Protein AF-A0A3A8WBU6-F1 (afdb_monomer)

pLDDT: mean 70.48, std 17.09, range [30.19, 92.75]

Solvent-accessible surface area (backbone atoms only — not comparable to full-atom values): 7352 Å² total; per-residue (Å²): 138,83,82,82,77,88,72,81,70,75,74,79,81,52,74,61,51,74,46,69,46,98,87,67,51,42,30,35,33,59,53,77,92,71,85,74,96,80,74,76,75,89,42,81,45,76,63,65,55,72,66,57,45,51,51,52,49,51,51,49,52,56,64,45,57,83,66,61,71,50,72,62,56,50,49,55,73,72,43,64,90,86,53,91,54,75,44,66,57,91,97,52,89,64,76,26,49,56,72,56,41,48,55,52,49,55,54,51,58,65,74,77,110

Sequence (113 aa):
MNVNGIGAGYPAAGKAKVRQAQDGTQSFDREFMGMASQTPPSFVGKVWTKEELMQSVDKQVQSNQSKKMSVSDMIKATCIEGTRARFRFAGEDKIYTFDEYIKELDKRSKNNA

Mean predicted aligned error: 17.27 Å

Nearest PDB structures (foldseek):
  6nr8-assembly1_6  TM=4.055E-01  e=5.783E+00  Homo sapiens
  1ap0-assembly1_A  TM=2.721E-01  e=9.564E+00  Mus musculus

Structure (mmCIF, N/CA/C/O backbone):
data_AF-A0A3A8WBU6-F1
#
_entry.id   AF-A0A3A8WBU6-F1
#
loop_
_atom_site.group_PDB
_atom_site.id
_atom_site.type_symbol
_atom_site.label_atom_id
_atom_site.label_alt_id
_atom_site.label_comp_id
_atom_site.label_asym_id
_atom_site.label_entity_id
_atom_site.label_seq_id
_atom_site.pdbx_PDB_ins_code
_atom_site.Cartn_x
_atom_site.Cartn_y
_atom_site.Cartn_z
_atom_site.occupancy
_atom_site.B_iso_or_equiv
_atom_site.auth_seq_id
_atom_site.auth_comp_id
_atom_site.auth_asym_id
_atom_site.auth_atom_id
_atom_site.pdbx_PDB_model_num
ATOM 1 N N . MET A 1 1 ? -2.513 -51.001 1.648 1.00 31.67 1 MET A N 1
ATOM 2 C CA . MET A 1 1 ? -1.979 -49.797 2.321 1.00 31.67 1 MET A CA 1
ATOM 3 C C . MET A 1 1 ? -2.994 -48.686 2.138 1.00 31.67 1 MET A C 1
ATOM 5 O O . MET A 1 1 ? -3.247 -48.314 1.003 1.00 31.67 1 MET A O 1
ATOM 9 N N . ASN A 1 2 ? -3.650 -48.264 3.220 1.00 30.19 2 ASN A N 1
ATOM 10 C CA . ASN A 1 2 ? -4.699 -47.245 3.204 1.00 30.19 2 ASN A CA 1
ATOM 11 C C . ASN A 1 2 ? -4.085 -45.924 3.688 1.00 30.19 2 ASN A C 1
ATOM 13 O O . ASN A 1 2 ? -3.517 -45.878 4.778 1.00 30.19 2 ASN A O 1
ATOM 17 N N . VAL A 1 3 ? -4.113 -44.896 2.843 1.00 33.72 3 VAL A N 1
ATOM 18 C CA . VAL A 1 3 ? -3.509 -43.585 3.110 1.00 33.72 3 VAL A CA 1
ATOM 19 C C . VAL A 1 3 ? -4.542 -42.759 3.870 1.00 33.72 3 VAL A C 1
ATOM 21 O O . VAL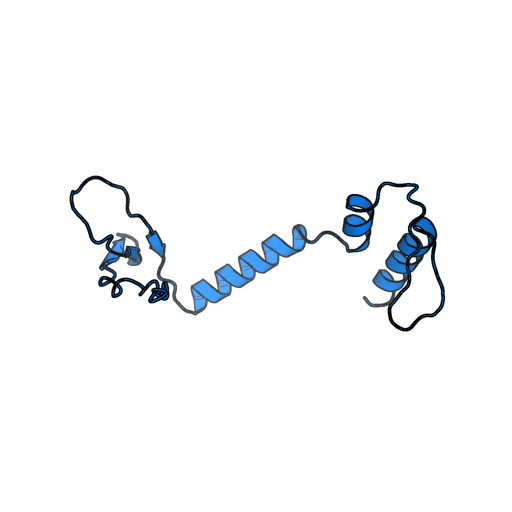 A 1 3 ? -5.531 -42.309 3.297 1.00 33.72 3 VAL A O 1
ATOM 24 N N . ASN A 1 4 ? -4.346 -42.611 5.181 1.00 39.09 4 ASN A N 1
ATOM 25 C CA . ASN A 1 4 ? -5.201 -41.785 6.028 1.00 39.09 4 ASN A CA 1
ATOM 26 C C . ASN A 1 4 ? -5.101 -40.316 5.592 1.00 39.09 4 ASN A C 1
ATOM 28 O O . ASN A 1 4 ? -4.060 -39.679 5.750 1.00 39.09 4 ASN A O 1
ATOM 32 N N . GLY A 1 5 ? -6.202 -39.785 5.057 1.00 32.97 5 GLY A N 1
ATOM 33 C CA . GLY A 1 5 ? -6.379 -38.361 4.813 1.00 32.97 5 GLY A CA 1
ATOM 34 C C . GLY A 1 5 ? -6.345 -37.590 6.129 1.00 32.97 5 GLY A C 1
ATOM 35 O O . GLY A 1 5 ? -7.152 -37.829 7.027 1.00 32.97 5 GLY A O 1
ATOM 36 N N . ILE A 1 6 ? -5.408 -36.651 6.237 1.00 39.31 6 ILE A N 1
ATOM 37 C CA . ILE A 1 6 ? -5.312 -35.693 7.339 1.00 39.31 6 ILE A CA 1
ATOM 38 C C . ILE A 1 6 ? -6.401 -34.636 7.120 1.00 39.31 6 ILE A C 1
ATOM 40 O O . ILE A 1 6 ? -6.152 -33.529 6.654 1.00 39.31 6 ILE A O 1
ATOM 44 N N . GLY A 1 7 ? -7.646 -35.002 7.413 1.00 34.16 7 GLY A N 1
ATOM 45 C CA . GLY A 1 7 ? -8.702 -34.039 7.682 1.00 34.16 7 GLY A CA 1
ATOM 46 C C . GLY A 1 7 ? -8.542 -33.573 9.121 1.00 34.16 7 GLY A C 1
ATOM 47 O O . GLY A 1 7 ? -9.094 -34.192 10.026 1.00 34.16 7 GLY A O 1
ATOM 48 N N . ALA A 1 8 ? -7.753 -32.521 9.352 1.00 37.69 8 ALA A N 1
ATOM 49 C CA . ALA A 1 8 ? -7.694 -31.860 10.651 1.00 37.69 8 ALA A CA 1
ATOM 50 C C . ALA A 1 8 ? -9.051 -31.188 10.911 1.00 37.69 8 ALA A C 1
ATOM 52 O O . ALA A 1 8 ? -9.272 -30.030 10.562 1.00 37.69 8 ALA A O 1
ATOM 53 N N . GLY A 1 9 ? -9.995 -31.957 11.458 1.00 33.50 9 GLY A N 1
ATOM 54 C CA . GLY A 1 9 ? -11.268 -31.447 11.936 1.00 33.50 9 GLY A CA 1
ATOM 55 C C . GLY A 1 9 ? -10.999 -30.366 12.972 1.00 33.50 9 GLY A C 1
ATOM 56 O O . GLY A 1 9 ? -10.367 -30.625 13.996 1.00 33.50 9 GLY A O 1
ATOM 57 N N . TYR A 1 10 ? -11.446 -29.142 12.695 1.00 41.28 10 TYR A N 1
ATOM 58 C CA . TYR A 1 10 ? -11.461 -28.089 13.699 1.00 41.28 10 TYR A CA 1
ATOM 59 C C . TYR A 1 10 ? -12.222 -28.620 14.925 1.00 41.28 10 TYR A C 1
ATOM 61 O O . TYR A 1 10 ? -13.351 -29.093 14.758 1.00 41.28 10 TYR A O 1
ATOM 69 N N . PRO A 1 11 ? -11.648 -28.577 16.143 1.00 44.81 11 PRO A N 1
ATOM 70 C CA . PRO A 1 11 ? -12.400 -28.941 17.333 1.00 44.81 11 PRO A CA 1
ATOM 71 C C . PRO A 1 11 ? -13.634 -28.041 17.400 1.00 44.81 11 PRO A C 1
ATOM 73 O O . PRO A 1 11 ? -13.538 -26.837 17.130 1.00 44.81 11 PRO A O 1
ATOM 76 N N . ALA A 1 12 ? -14.791 -28.639 17.702 1.00 48.62 12 ALA A N 1
ATOM 77 C CA . ALA A 1 12 ? -16.056 -27.930 17.847 1.00 48.62 12 ALA A CA 1
ATOM 78 C C . ALA A 1 12 ? -15.821 -26.650 18.658 1.00 48.62 12 ALA A C 1
ATOM 80 O O . ALA A 1 12 ? -15.241 -26.702 19.742 1.00 48.62 12 ALA A O 1
ATOM 81 N N . ALA A 1 13 ? -16.188 -25.498 18.089 1.00 52.91 13 ALA A N 1
ATOM 82 C CA . ALA A 1 13 ? -15.923 -24.205 18.701 1.00 52.91 13 ALA A CA 1
ATOM 83 C C . ALA A 1 13 ? -16.522 -24.179 20.116 1.00 52.91 13 ALA A C 1
ATOM 85 O O . ALA A 1 13 ? -17.743 -24.140 20.277 1.00 52.91 13 ALA A O 1
ATOM 86 N N . GLY A 1 14 ? -15.655 -24.229 21.135 1.00 53.44 14 GLY A N 1
ATOM 87 C CA . GLY A 1 14 ? -16.039 -23.989 22.521 1.00 53.44 14 GLY A CA 1
ATOM 88 C C . GLY A 1 14 ? -16.827 -22.683 22.610 1.00 53.44 14 GLY A C 1
ATOM 89 O O . GLY A 1 14 ? -16.559 -21.735 21.865 1.00 53.44 14 GLY A O 1
ATOM 90 N N . LYS A 1 15 ? -17.850 -22.644 23.467 1.00 57.06 15 LYS A N 1
ATOM 91 C CA . LYS A 1 15 ? -18.680 -21.449 23.643 1.00 57.06 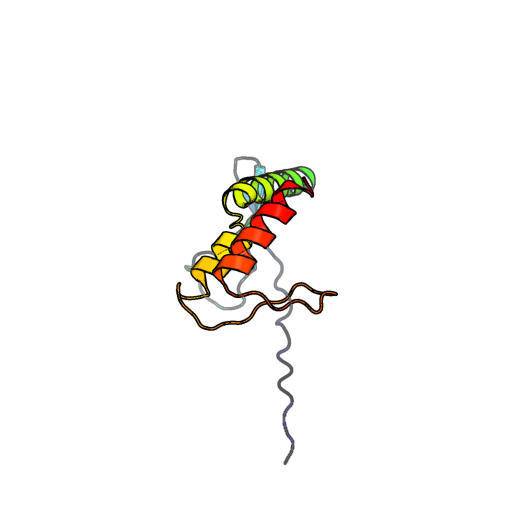15 LYS A CA 1
ATOM 92 C C . LYS A 1 15 ? -17.771 -20.306 24.107 1.00 57.06 15 LYS A C 1
ATOM 94 O O . LYS A 1 15 ? -17.125 -20.414 25.143 1.00 57.06 15 LYS A O 1
ATOM 99 N N . ALA A 1 16 ? -17.699 -19.223 23.336 1.00 58.91 16 ALA A N 1
ATOM 100 C CA . ALA A 1 16 ? -16.959 -18.040 23.755 1.00 58.91 16 ALA A CA 1
ATOM 101 C C . ALA A 1 16 ? -17.645 -17.434 24.988 1.00 58.91 16 ALA A C 1
ATOM 103 O O . ALA A 1 16 ? -18.853 -17.184 24.963 1.00 58.91 16 ALA A O 1
ATOM 104 N N . LYS A 1 17 ? -16.890 -17.200 26.066 1.00 61.19 17 LYS A N 1
ATOM 105 C CA . LYS A 1 17 ? -17.412 -16.485 27.237 1.00 61.19 17 LYS A CA 1
ATOM 106 C C . LYS A 1 17 ? -17.247 -14.991 27.015 1.00 61.19 17 LYS A C 1
ATOM 108 O O . LYS A 1 17 ? -16.122 -14.504 26.928 1.00 61.19 17 LYS A O 1
ATOM 113 N N . VAL A 1 18 ? -18.368 -14.277 26.950 1.00 66.06 18 VAL A N 1
ATOM 114 C CA . VAL A 1 18 ? -18.389 -12.812 26.900 1.00 66.06 18 VAL A CA 1
ATOM 115 C C . VAL A 1 18 ? -18.219 -12.268 28.319 1.00 66.06 18 VAL A C 1
ATOM 117 O O . VAL A 1 18 ? -18.915 -12.691 29.240 1.00 66.06 18 VAL A O 1
ATOM 120 N N . ARG A 1 19 ? -17.283 -11.340 28.502 1.00 72.06 19 ARG A N 1
ATOM 121 C CA . ARG A 1 19 ? -17.046 -10.593 29.739 1.00 72.06 19 ARG A CA 1
ATOM 122 C C . ARG A 1 19 ? -17.307 -9.120 29.478 1.00 72.06 19 ARG A C 1
ATOM 124 O O . ARG A 1 19 ? -16.865 -8.590 28.461 1.00 72.06 19 ARG A O 1
ATOM 131 N N . GLN A 1 20 ? -17.977 -8.461 30.411 1.00 72.88 20 GLN A N 1
ATOM 132 C CA . GLN A 1 20 ? -18.160 -7.016 30.390 1.00 72.88 20 GLN A CA 1
ATOM 133 C C . GLN A 1 20 ? -17.209 -6.386 31.408 1.00 72.88 20 GLN A C 1
ATOM 135 O O . GLN A 1 20 ? -17.175 -6.799 32.567 1.00 72.88 20 GLN A O 1
ATOM 140 N N . ALA A 1 21 ? -16.395 -5.435 30.964 1.00 68.81 21 ALA A N 1
ATOM 141 C CA . ALA A 1 21 ? -15.552 -4.630 31.834 1.00 68.81 21 ALA A CA 1
ATOM 142 C C . ALA A 1 21 ? -16.386 -3.543 32.541 1.00 68.81 21 ALA A C 1
ATOM 144 O O . ALA A 1 21 ? -17.524 -3.266 32.163 1.00 68.81 21 ALA A O 1
ATOM 145 N N . GLN A 1 22 ? -15.827 -2.936 33.594 1.00 66.75 22 GLN A N 1
ATOM 146 C CA . GLN A 1 22 ? -16.509 -1.910 34.402 1.00 66.75 22 GLN A CA 1
ATOM 147 C C . GLN A 1 22 ? -16.893 -0.656 33.598 1.00 66.75 22 GLN A C 1
ATOM 149 O O . GLN A 1 22 ? -17.815 0.057 33.979 1.00 66.75 22 GLN A O 1
ATOM 154 N N . ASP A 1 23 ? -16.213 -0.410 32.479 1.00 73.56 23 ASP A N 1
ATOM 155 C CA . ASP A 1 23 ? -16.482 0.667 31.522 1.00 73.56 23 ASP A CA 1
ATOM 156 C C . ASP A 1 23 ? -17.581 0.311 30.496 1.00 73.56 23 ASP A C 1
ATOM 158 O O . ASP A 1 23 ? -17.852 1.085 29.582 1.00 73.56 23 ASP A O 1
ATOM 162 N N . GLY A 1 24 ? -18.207 -0.864 30.623 1.00 69.12 24 GLY A N 1
ATOM 163 C CA . GLY A 1 24 ? -19.225 -1.368 29.704 1.00 69.12 24 GLY A CA 1
ATOM 164 C C . GLY A 1 24 ? -18.668 -2.098 28.479 1.00 69.12 24 GLY A C 1
ATOM 165 O O . GLY A 1 24 ? -19.456 -2.706 27.751 1.00 69.12 24 GLY A O 1
ATOM 166 N N . THR A 1 25 ? -17.344 -2.114 28.274 1.00 71.19 25 THR A N 1
ATOM 167 C CA . THR A 1 25 ? -16.705 -2.772 27.129 1.00 71.19 25 THR A CA 1
ATOM 168 C C . THR A 1 25 ? -16.907 -4.282 27.194 1.00 71.19 25 THR A C 1
ATOM 170 O O . THR A 1 25 ? -16.544 -4.936 28.174 1.00 71.19 25 THR A O 1
ATOM 173 N N . GLN A 1 26 ? -17.437 -4.863 26.119 1.00 74.06 26 GLN A N 1
ATOM 174 C CA . GLN A 1 26 ? -17.549 -6.310 25.985 1.00 74.06 26 GLN A CA 1
ATOM 175 C C . GLN A 1 26 ? -16.282 -6.899 25.353 1.00 74.06 26 GLN A C 1
ATOM 177 O O . GLN A 1 26 ? -15.731 -6.398 24.373 1.00 74.06 26 GLN A O 1
ATOM 182 N N . SER A 1 27 ? 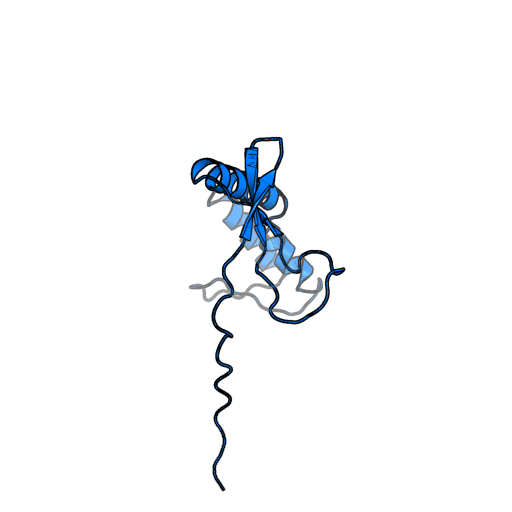-15.813 -7.996 25.924 1.00 72.00 27 SER A N 1
ATOM 183 C CA . SER A 1 27 ? -14.700 -8.800 25.426 1.00 72.00 27 SER A CA 1
ATOM 184 C C . SER A 1 27 ? -15.116 -10.261 25.420 1.00 72.00 27 SER A C 1
ATOM 186 O O . SER A 1 27 ? -16.033 -10.644 26.144 1.00 72.00 27 SER A O 1
ATOM 188 N N . PHE A 1 28 ? -14.478 -11.088 24.606 1.00 68.31 28 PHE A N 1
ATOM 189 C CA . PHE A 1 28 ? -14.713 -12.523 24.641 1.00 68.31 28 PHE A CA 1
ATOM 190 C C . PHE A 1 28 ? -13.400 -13.281 24.610 1.00 68.31 28 PHE A C 1
ATOM 192 O O . PHE A 1 28 ? -12.439 -12.881 23.953 1.00 68.31 28 PHE A O 1
ATOM 199 N N . ASP A 1 29 ? -13.396 -14.388 25.336 1.00 66.06 29 ASP A N 1
ATOM 200 C CA . ASP A 1 29 ? -12.300 -15.340 25.345 1.00 66.06 29 ASP A CA 1
ATOM 201 C C . ASP A 1 29 ? -12.772 -16.633 24.685 1.00 66.06 29 ASP A C 1
ATOM 203 O O . ASP A 1 29 ? -13.894 -17.106 24.923 1.00 66.06 29 ASP A O 1
ATOM 207 N N . ARG A 1 30 ? -11.924 -17.193 23.824 1.00 60.47 30 ARG A N 1
ATOM 208 C CA . ARG A 1 30 ? -12.170 -18.514 23.256 1.00 60.47 30 ARG A CA 1
ATOM 209 C C . ARG A 1 30 ? -11.746 -19.519 24.317 1.00 60.47 30 ARG A C 1
ATOM 211 O O . ARG A 1 30 ? -10.554 -19.6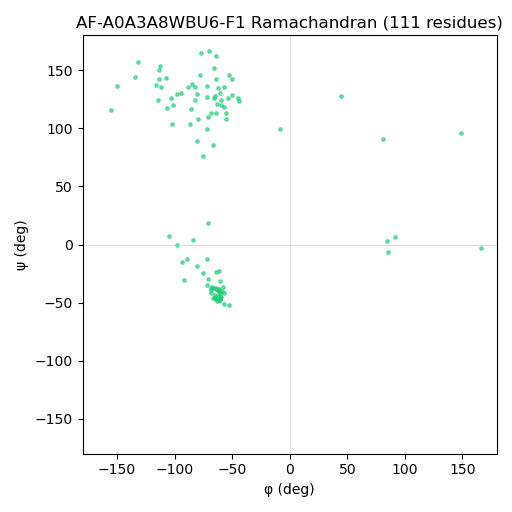72 24.557 1.00 60.47 30 ARG A O 1
ATOM 218 N N . GLU A 1 31 ? -12.710 -20.195 24.947 1.00 59.16 31 GLU A N 1
ATOM 219 C CA . GLU A 1 31 ? -12.393 -21.213 25.952 1.00 59.16 31 GLU A CA 1
ATOM 220 C C . GLU A 1 31 ? -11.460 -22.271 25.349 1.00 59.16 31 GLU A C 1
ATOM 222 O O . GLU A 1 31 ? -11.827 -23.017 24.437 1.00 59.16 31 GLU A O 1
ATOM 227 N N . PHE A 1 32 ? -10.229 -22.311 25.855 1.00 51.03 32 PHE A N 1
ATOM 228 C CA . PHE A 1 32 ? -9.284 -23.382 25.597 1.00 51.03 32 PHE A CA 1
ATOM 229 C C . PHE A 1 32 ? -9.812 -24.649 26.283 1.00 51.03 32 PHE A C 1
ATOM 231 O O . PHE A 1 32 ? -9.912 -24.716 27.510 1.00 51.03 32 PHE A O 1
ATOM 238 N N . MET A 1 33 ? -10.201 -25.650 25.490 1.00 49.62 33 MET A N 1
ATOM 239 C CA . MET A 1 33 ? -10.594 -26.961 26.002 1.00 49.62 33 MET A CA 1
ATOM 240 C C . MET A 1 33 ? -9.357 -27.713 26.497 1.00 49.62 33 MET A C 1
ATOM 242 O O . MET A 1 33 ? -8.650 -28.324 25.702 1.00 49.62 33 MET A O 1
ATOM 246 N N . GLY A 1 34 ? -9.121 -27.712 27.808 1.00 41.88 34 GLY A N 1
ATOM 247 C CA . GLY A 1 34 ? -8.181 -28.647 28.424 1.00 41.88 34 GLY A CA 1
ATOM 248 C C . GLY A 1 34 ? -7.471 -28.101 29.653 1.00 41.88 34 GLY A C 1
ATOM 249 O O . GLY A 1 34 ? -6.452 -27.446 29.518 1.00 41.88 34 GLY A O 1
ATOM 250 N N . MET A 1 35 ? -8.034 -28.439 30.817 1.00 45.62 35 MET A N 1
ATOM 251 C CA . MET A 1 35 ? -7.448 -28.539 32.163 1.00 45.62 35 MET A CA 1
ATOM 252 C C . MET A 1 35 ? -6.504 -27.432 32.683 1.00 45.62 35 MET A C 1
ATOM 254 O O . MET A 1 35 ? -5.435 -27.167 32.152 1.00 45.62 35 MET A O 1
ATOM 258 N N . ALA A 1 36 ? -6.871 -26.963 33.881 1.00 44.38 36 ALA A N 1
ATOM 259 C CA . ALA A 1 36 ? -6.086 -26.201 34.857 1.00 44.38 36 ALA A CA 1
ATOM 260 C C . ALA A 1 36 ? -5.936 -24.683 34.622 1.00 44.38 36 ALA A C 1
ATOM 262 O O . ALA A 1 36 ? -4.994 -24.177 34.025 1.00 44.38 36 ALA A O 1
ATOM 263 N N . SER A 1 37 ? -6.893 -23.964 35.220 1.00 56.47 37 SER A N 1
ATOM 264 C CA . SER A 1 37 ? -6.723 -22.710 35.968 1.00 56.47 37 SER A CA 1
ATOM 265 C C . SER A 1 37 ? -5.260 -22.304 36.221 1.00 56.47 37 SER A C 1
ATOM 267 O O . SER A 1 37 ? -4.669 -22.818 37.167 1.00 56.47 37 SER A O 1
ATOM 269 N N . GLN A 1 38 ? -4.724 -21.376 35.412 1.00 52.91 38 GLN A N 1
ATOM 270 C CA . GLN A 1 38 ? -3.707 -20.347 35.747 1.00 52.91 38 GLN A CA 1
ATOM 271 C C . GLN A 1 38 ? -3.071 -19.683 34.508 1.00 52.91 38 GLN A C 1
ATOM 273 O O . GLN A 1 38 ? -2.286 -18.747 34.650 1.00 52.91 38 GLN A O 1
ATOM 278 N N . THR A 1 39 ? -3.409 -20.102 33.288 1.00 55.56 39 THR A N 1
ATOM 279 C CA . THR A 1 39 ? -2.912 -19.458 32.066 1.00 55.56 39 THR A CA 1
ATOM 280 C C . THR A 1 39 ? -3.720 -18.205 31.703 1.00 55.56 39 THR A C 1
ATOM 282 O O . THR A 1 39 ? -4.955 -18.233 31.754 1.00 55.56 39 THR A O 1
ATOM 285 N N . PRO A 1 40 ? -3.053 -17.093 31.323 1.00 55.72 40 PRO A N 1
ATOM 286 C CA . PRO A 1 40 ? -3.720 -15.958 30.703 1.00 55.72 40 PRO A CA 1
ATOM 287 C C . PRO A 1 40 ? -4.546 -16.428 29.497 1.00 55.72 40 PRO A C 1
ATOM 289 O O . PRO A 1 40 ? -4.134 -17.373 28.816 1.00 55.72 40 PRO A O 1
ATOM 292 N N . PRO A 1 41 ? -5.696 -15.792 29.227 1.00 56.56 41 PRO A N 1
ATOM 293 C CA . PRO A 1 41 ? -6.555 -16.149 28.103 1.00 56.56 41 PRO A CA 1
ATOM 294 C C . PRO A 1 41 ? -5.749 -16.232 26.801 1.00 56.56 41 PRO A C 1
ATOM 296 O O . PRO A 1 41 ? -5.007 -15.310 26.463 1.00 56.56 41 PRO A O 1
ATOM 299 N N . SER A 1 42 ? -5.894 -17.346 26.075 1.00 57.41 42 SER A N 1
ATOM 300 C CA . SER A 1 42 ? -5.154 -17.601 24.827 1.00 57.41 42 SER A CA 1
ATOM 301 C C . SER A 1 42 ? -5.500 -16.602 23.717 1.00 57.41 42 SER A C 1
ATOM 303 O O . SER A 1 42 ? -4.701 -16.374 22.809 1.00 57.41 42 SER A O 1
ATOM 305 N N . PHE A 1 43 ? -6.682 -15.986 23.798 1.00 56.69 43 PHE A N 1
ATOM 306 C CA . PHE A 1 43 ? -7.143 -14.981 22.858 1.00 56.69 43 PHE A CA 1
ATOM 307 C C . PHE A 1 43 ? -8.172 -14.069 23.527 1.00 56.69 43 PHE A C 1
ATOM 309 O O . PHE A 1 43 ? -9.264 -14.511 23.869 1.00 56.69 43 PHE A O 1
ATOM 316 N N . VAL A 1 44 ? -7.852 -12.782 23.667 1.00 62.00 44 VAL A N 1
ATOM 317 C CA . VAL A 1 44 ? -8.816 -11.768 24.116 1.00 62.00 44 VAL A CA 1
ATOM 318 C C . VAL A 1 44 ? -9.295 -10.986 22.901 1.00 62.00 44 VAL A C 1
ATOM 320 O O . VAL A 1 44 ? -8.578 -10.137 22.374 1.00 62.00 44 VAL A O 1
ATOM 323 N N . GLY A 1 45 ? -10.511 -11.281 22.447 1.00 68.12 45 GLY A N 1
ATOM 324 C CA . GLY A 1 45 ? -11.203 -10.486 21.437 1.00 68.12 45 GLY A CA 1
ATOM 325 C C . GLY A 1 45 ? -11.938 -9.315 22.087 1.00 68.12 45 GLY A C 1
ATOM 326 O O . GLY A 1 45 ? -12.571 -9.480 23.131 1.00 68.12 45 GLY A O 1
ATOM 327 N N . LYS A 1 46 ? -11.887 -8.130 21.472 1.00 77.19 46 LYS A N 1
ATOM 328 C CA . LYS A 1 46 ? -12.731 -6.987 21.855 1.00 77.19 46 LYS A CA 1
ATOM 329 C C . LYS A 1 46 ? -13.981 -6.981 20.971 1.00 77.19 46 LYS A C 1
ATOM 331 O O . LYS A 1 46 ? -13.868 -7.110 19.755 1.00 77.19 46 LYS A O 1
ATOM 336 N N . VAL A 1 47 ? -15.161 -6.864 21.578 1.00 76.69 47 VAL A N 1
ATOM 337 C CA . VAL A 1 47 ? -16.430 -6.727 20.850 1.00 76.69 47 VAL A CA 1
ATOM 338 C C . VAL A 1 47 ? -16.587 -5.269 20.470 1.00 76.69 47 VAL A C 1
ATOM 340 O O . VAL A 1 47 ? -16.530 -4.405 21.343 1.00 76.69 47 VAL A O 1
ATOM 343 N N . TRP A 1 48 ? -16.762 -5.004 19.181 1.00 77.00 48 TRP A N 1
ATOM 344 C CA . TRP A 1 48 ? -16.991 -3.663 18.656 1.00 77.00 48 TRP A CA 1
ATOM 345 C C . TRP A 1 48 ? -18.390 -3.568 18.073 1.00 77.00 48 TRP A C 1
ATOM 347 O O . TRP A 1 48 ? -18.874 -4.500 17.426 1.00 77.00 48 TRP A O 1
ATOM 357 N N . THR A 1 49 ? -19.019 -2.417 18.273 1.00 84.38 49 THR A N 1
ATOM 358 C CA . THR A 1 49 ? -20.144 -1.985 17.447 1.00 84.38 49 THR A CA 1
ATOM 359 C C . THR A 1 49 ? -19.677 -1.775 16.005 1.00 84.38 49 THR A C 1
ATOM 361 O O . THR A 1 49 ? -18.479 -1.657 15.719 1.00 84.38 49 THR A O 1
ATOM 364 N N . LYS A 1 50 ? -20.622 -1.736 15.062 1.00 82.12 50 LYS A N 1
ATOM 365 C CA . LYS A 1 50 ? -20.305 -1.514 13.647 1.00 82.12 50 LYS A CA 1
ATOM 366 C C . LYS A 1 50 ? -19.547 -0.198 13.463 1.00 82.12 50 LYS A C 1
ATOM 368 O O . LYS A 1 50 ? -18.575 -0.144 12.717 1.00 82.12 50 LYS A O 1
ATOM 373 N N . GLU A 1 51 ? -19.973 0.841 14.166 1.00 88.19 51 GLU A N 1
ATOM 374 C CA . GLU A 1 51 ? -19.419 2.187 14.098 1.00 88.19 51 GLU A CA 1
ATOM 375 C C . GLU A 1 51 ? -17.986 2.225 14.641 1.00 88.19 51 GLU A C 1
ATOM 377 O O . GLU A 1 51 ? -17.098 2.759 13.979 1.00 88.19 51 GLU A O 1
ATOM 382 N N . GLU A 1 52 ? -17.731 1.594 15.791 1.00 85.06 52 GLU A N 1
ATOM 383 C CA . GLU A 1 52 ? -16.382 1.479 16.366 1.00 85.06 52 GLU A CA 1
ATOM 384 C C . GLU A 1 52 ? -15.428 0.711 15.446 1.00 85.06 52 GLU A C 1
ATOM 386 O O . GLU A 1 52 ? -14.266 1.096 15.287 1.00 85.06 52 GLU A O 1
ATOM 391 N N . LEU A 1 53 ? -15.923 -0.348 14.797 1.00 86.19 53 LEU A N 1
ATOM 392 C CA . LEU A 1 53 ? -15.144 -1.101 13.822 1.00 86.19 53 LEU A CA 1
ATOM 393 C C . LEU A 1 53 ? -14.766 -0.261 12.617 1.00 86.19 53 LEU A C 1
ATOM 395 O O . LEU A 1 53 ? -13.589 -0.226 12.257 1.00 86.19 53 LEU A O 1
ATOM 399 N N . MET A 1 54 ? -15.729 0.440 12.028 1.00 91.31 54 MET A N 1
ATOM 400 C CA . MET A 1 54 ? -15.453 1.310 10.891 1.00 91.31 54 MET A CA 1
ATOM 401 C C . MET A 1 54 ? -14.452 2.406 11.266 1.00 91.31 54 MET A C 1
ATOM 403 O O . MET A 1 54 ? -13.445 2.564 10.582 1.00 91.31 54 MET A O 1
ATOM 407 N N . GLN A 1 55 ? -14.637 3.070 12.411 1.00 90.81 55 GLN A N 1
ATOM 408 C CA . GLN A 1 55 ? -13.715 4.109 12.882 1.00 90.81 55 GLN A CA 1
ATOM 409 C C . GLN A 1 55 ? -12.295 3.586 13.101 1.00 90.81 55 GLN A C 1
ATOM 411 O O . GLN A 1 55 ? -11.318 4.253 12.751 1.00 90.81 55 GLN A O 1
ATOM 416 N N . SER A 1 56 ? -12.144 2.395 13.680 1.00 86.88 56 SER A N 1
ATOM 417 C CA . SER A 1 56 ? -10.812 1.837 13.872 1.00 86.88 56 SER A CA 1
ATOM 418 C C . SER A 1 56 ? -10.175 1.373 12.566 1.00 86.88 56 SER A C 1
ATOM 420 O O . SER A 1 56 ? -8.955 1.484 12.434 1.00 86.88 56 SER A O 1
ATOM 422 N N . VAL A 1 57 ? -10.954 0.841 11.621 1.00 87.44 57 VAL A N 1
ATOM 423 C CA . VAL A 1 57 ? -10.449 0.513 10.283 1.00 87.44 57 VAL A CA 1
ATOM 424 C C . VAL A 1 57 ? -9.965 1.789 9.603 1.00 87.44 57 VAL A C 1
ATOM 426 O O . VAL A 1 57 ? -8.827 1.822 9.142 1.00 87.44 57 VAL A O 1
ATOM 429 N N . ASP A 1 58 ? -10.756 2.860 9.630 1.00 89.81 58 ASP A N 1
ATOM 430 C CA . ASP A 1 58 ? -10.390 4.149 9.039 1.00 89.81 58 ASP A CA 1
ATOM 431 C C . ASP A 1 58 ? -9.115 4.717 9.666 1.00 89.81 58 ASP A C 1
ATOM 433 O O . ASP A 1 58 ? -8.189 5.119 8.958 1.00 89.81 58 ASP A O 1
ATOM 437 N N . LYS A 1 59 ? -9.004 4.670 10.998 1.00 88.44 59 LYS A N 1
ATOM 438 C CA . LYS A 1 59 ? -7.798 5.096 11.718 1.00 88.44 59 LYS A CA 1
ATOM 439 C C . LYS A 1 59 ? -6.574 4.272 11.318 1.00 88.44 59 LYS A C 1
ATOM 441 O O . LYS A 1 59 ? -5.487 4.826 11.139 1.00 88.44 59 LYS A O 1
ATOM 446 N N . GLN A 1 60 ? -6.737 2.960 11.155 1.00 83.31 60 GLN A N 1
ATOM 447 C CA . GLN A 1 60 ? -5.656 2.080 10.720 1.00 83.31 60 GLN A CA 1
ATOM 448 C C . GLN A 1 60 ? -5.257 2.362 9.267 1.00 83.31 60 GLN A C 1
ATOM 450 O O . GLN A 1 60 ? -4.067 2.420 8.959 1.00 83.31 60 GLN A O 1
ATOM 455 N N . VAL A 1 61 ? -6.228 2.587 8.379 1.00 84.31 61 VAL A N 1
ATOM 456 C CA . VAL A 1 61 ? -5.992 2.967 6.981 1.00 84.31 61 VAL A CA 1
ATOM 457 C C . VAL A 1 61 ? -5.228 4.287 6.912 1.00 84.31 61 VAL A C 1
ATOM 459 O O . VAL A 1 61 ? -4.216 4.353 6.217 1.00 84.31 61 VAL A O 1
ATOM 462 N N . GLN A 1 62 ? -5.648 5.305 7.666 1.00 83.75 62 GLN A N 1
ATOM 463 C CA . GLN A 1 62 ? -4.964 6.599 7.748 1.00 83.75 62 GLN A CA 1
ATO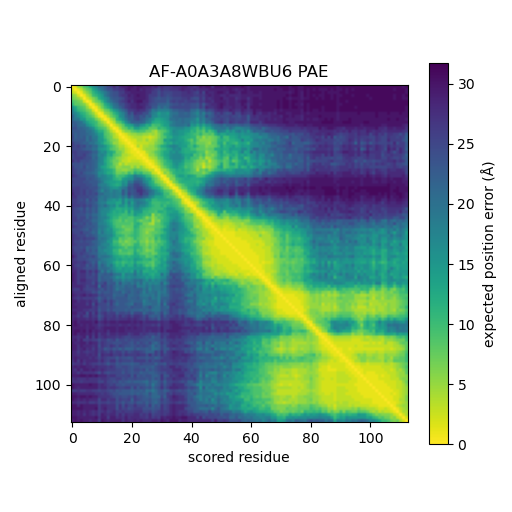M 464 C C . GLN A 1 62 ? -3.542 6.463 8.304 1.00 83.75 62 GLN A C 1
ATOM 466 O O . GLN A 1 62 ? -2.598 6.966 7.699 1.00 83.75 62 GLN A O 1
ATOM 471 N N . SER A 1 63 ? -3.357 5.720 9.401 1.00 80.75 63 SER A N 1
ATOM 472 C CA . SER A 1 63 ? -2.026 5.449 9.966 1.00 80.75 63 SER A CA 1
ATOM 473 C C . SER A 1 63 ? -1.115 4.706 8.985 1.00 80.75 63 SER A C 1
ATOM 475 O O . SER A 1 63 ? 0.099 4.899 8.989 1.00 80.75 63 SER A O 1
ATOM 477 N N . ASN A 1 64 ? -1.691 3.873 8.121 1.00 82.12 64 ASN A N 1
ATOM 478 C CA . ASN A 1 64 ? -0.949 3.164 7.091 1.00 82.12 64 ASN A CA 1
ATOM 479 C C . ASN A 1 64 ? -0.661 4.028 5.858 1.00 82.12 64 ASN A C 1
ATOM 481 O O . ASN A 1 64 ? 0.251 3.684 5.109 1.00 82.12 64 ASN A O 1
ATOM 485 N N . GLN A 1 65 ? -1.369 5.144 5.634 1.00 74.75 65 GLN A N 1
ATOM 486 C CA . GLN A 1 65 ? -1.068 6.033 4.505 1.00 74.75 65 GLN A CA 1
ATOM 487 C C . GLN A 1 65 ? 0.341 6.622 4.605 1.00 74.75 65 GLN A C 1
ATOM 489 O O . GLN A 1 65 ? 1.044 6.651 3.600 1.00 74.75 65 GLN A O 1
ATOM 494 N N . SER A 1 66 ? 0.790 7.001 5.805 1.00 70.38 66 SER A N 1
ATOM 495 C CA . SER A 1 66 ? 2.152 7.513 6.025 1.00 70.38 66 SER A CA 1
ATOM 496 C C . SER A 1 66 ? 3.240 6.439 5.930 1.00 70.38 66 SER A C 1
ATOM 498 O O . SER A 1 66 ? 4.419 6.765 5.851 1.00 70.38 66 SER A O 1
ATOM 500 N N . LYS A 1 67 ? 2.854 5.157 5.916 1.00 73.19 67 LYS A N 1
ATOM 501 C CA . LYS A 1 67 ? 3.755 4.007 5.756 1.00 73.19 67 LYS A CA 1
ATOM 502 C C . LYS A 1 67 ? 3.805 3.489 4.317 1.00 73.19 67 LYS A C 1
ATOM 504 O O . LYS A 1 67 ? 4.498 2.508 4.053 1.00 73.19 67 LYS A O 1
ATOM 509 N N . LYS A 1 68 ? 3.059 4.097 3.385 1.00 74.56 68 LYS A N 1
ATOM 510 C CA . LYS A 1 68 ? 3.111 3.719 1.971 1.00 74.56 68 LYS A CA 1
ATOM 511 C C . LYS A 1 68 ? 4.446 4.165 1.385 1.00 74.56 68 LYS A C 1
ATOM 513 O O . LYS A 1 68 ? 4.684 5.350 1.189 1.00 74.56 68 LYS A O 1
ATOM 518 N N . MET A 1 69 ? 5.296 3.196 1.086 1.00 76.75 69 MET A N 1
ATOM 519 C CA . MET A 1 69 ? 6.488 3.413 0.278 1.00 76.75 69 MET A CA 1
ATOM 520 C C . MET A 1 69 ? 6.067 3.648 -1.175 1.00 76.75 69 MET A C 1
ATOM 522 O O . MET A 1 69 ? 5.180 2.952 -1.681 1.00 76.75 69 MET A O 1
ATOM 526 N N . SER A 1 70 ? 6.672 4.629 -1.849 1.00 77.94 70 SER A N 1
ATOM 527 C CA . SER A 1 70 ? 6.405 4.819 -3.274 1.00 77.94 70 SER A CA 1
ATOM 528 C C . SER A 1 70 ? 6.921 3.609 -4.059 1.00 77.94 70 SER A C 1
ATOM 530 O O . SER A 1 70 ? 7.869 2.938 -3.647 1.00 77.94 70 SER A O 1
ATOM 532 N N . VAL A 1 71 ? 6.310 3.313 -5.208 1.00 78.69 71 VAL A N 1
ATOM 533 C CA . VAL A 1 71 ? 6.774 2.210 -6.067 1.00 78.69 71 VAL A CA 1
ATOM 534 C C . VAL A 1 71 ? 8.241 2.428 -6.471 1.00 78.69 71 VAL A C 1
ATOM 536 O O . VAL A 1 71 ? 9.012 1.475 -6.482 1.00 78.69 71 VAL A O 1
ATOM 539 N N . SER A 1 72 ? 8.639 3.685 -6.702 1.00 78.19 72 SER A N 1
ATOM 540 C CA . SER A 1 72 ? 10.025 4.108 -6.958 1.00 78.19 72 SER A CA 1
ATOM 541 C C . SER A 1 72 ? 10.962 3.698 -5.817 1.00 78.19 72 SER A C 1
ATOM 543 O O . SER A 1 72 ? 11.963 3.022 -6.047 1.00 78.19 72 SER A O 1
ATOM 545 N N . ASP A 1 73 ? 10.598 4.025 -4.575 1.00 80.56 73 ASP A N 1
ATOM 546 C CA . ASP A 1 73 ? 11.399 3.704 -3.388 1.00 80.56 73 ASP A CA 1
ATOM 547 C C . ASP A 1 73 ? 11.466 2.194 -3.133 1.00 80.56 73 ASP A C 1
ATOM 549 O O . ASP A 1 73 ? 12.525 1.671 -2.793 1.00 80.56 73 ASP A O 1
ATOM 553 N N . MET A 1 74 ? 10.373 1.465 -3.382 1.00 83.06 74 MET A N 1
ATOM 554 C CA . MET A 1 74 ? 10.353 0.002 -3.300 1.00 83.06 74 MET A CA 1
ATOM 555 C C . MET A 1 74 ? 11.306 -0.631 -4.322 1.00 83.06 74 MET A C 1
ATOM 557 O O . MET A 1 74 ? 12.052 -1.556 -3.993 1.00 83.06 74 MET A O 1
ATOM 561 N N . ILE A 1 75 ? 11.301 -0.134 -5.562 1.00 81.19 75 ILE A N 1
ATOM 562 C CA . ILE A 1 75 ? 12.191 -0.621 -6.620 1.00 81.19 75 ILE A CA 1
ATOM 563 C C . ILE A 1 75 ? 13.651 -0.316 -6.267 1.00 81.19 75 ILE A C 1
ATOM 565 O O . ILE A 1 75 ? 14.484 -1.212 -6.383 1.00 81.19 75 ILE A O 1
ATOM 569 N N . LYS A 1 76 ? 13.955 0.888 -5.763 1.00 78.88 76 LYS A N 1
ATOM 570 C CA . LYS A 1 76 ? 15.296 1.261 -5.274 1.00 78.88 76 LYS A CA 1
ATOM 571 C C . LYS A 1 76 ? 15.770 0.398 -4.106 1.00 78.88 76 LYS A C 1
ATOM 573 O O . LYS A 1 76 ? 16.936 0.036 -4.059 1.00 78.88 76 LYS A O 1
ATOM 578 N N . ALA A 1 77 ? 14.878 0.029 -3.188 1.00 78.56 77 ALA A N 1
ATOM 579 C CA . ALA A 1 77 ? 15.223 -0.845 -2.068 1.00 78.56 77 ALA A CA 1
ATOM 580 C C . ALA A 1 77 ? 15.478 -2.301 -2.498 1.00 78.56 77 ALA A C 1
ATOM 582 O O . ALA A 1 77 ? 16.254 -3.009 -1.860 1.00 78.56 77 ALA A O 1
ATOM 583 N N . THR A 1 78 ? 14.819 -2.759 -3.568 1.00 75.38 78 THR A N 1
ATOM 584 C CA . THR A 1 78 ? 14.885 -4.159 -4.025 1.00 75.38 78 THR A CA 1
ATOM 585 C C . THR A 1 78 ? 15.986 -4.385 -5.064 1.00 75.38 78 THR A C 1
ATOM 587 O O . THR A 1 78 ? 16.551 -5.473 -5.153 1.00 75.38 78 THR A O 1
ATOM 590 N N . CYS A 1 79 ? 16.295 -3.371 -5.871 1.00 70.81 79 CYS A N 1
ATOM 591 C CA . CYS A 1 79 ? 17.321 -3.428 -6.904 1.00 70.81 79 CYS A CA 1
ATOM 592 C C . CYS A 1 79 ? 18.540 -2.627 -6.450 1.00 70.81 79 CYS A C 1
ATOM 594 O O . CYS A 1 79 ? 18.460 -1.417 -6.275 1.00 70.81 79 CYS A O 1
ATOM 596 N N . ILE A 1 80 ? 19.678 -3.303 -6.289 1.00 65.94 80 ILE A N 1
ATOM 597 C CA . ILE A 1 80 ? 20.950 -2.657 -5.947 1.00 65.94 80 ILE A CA 1
ATOM 598 C C . ILE A 1 80 ? 21.289 -1.646 -7.052 1.00 65.94 80 ILE A C 1
ATOM 600 O O . ILE A 1 80 ? 21.339 -2.028 -8.226 1.00 65.94 80 ILE A O 1
ATOM 604 N N . GLU A 1 81 ? 21.509 -0.378 -6.690 1.00 58.97 81 GLU A N 1
ATOM 605 C CA . GLU A 1 81 ? 21.964 0.681 -7.603 1.00 58.97 81 GLU A CA 1
ATOM 606 C C . GLU A 1 81 ? 23.120 0.167 -8.484 1.00 58.97 81 GLU A C 1
ATOM 608 O O . GLU A 1 81 ? 24.096 -0.398 -7.990 1.00 58.97 81 GLU A O 1
ATOM 613 N N . GLY A 1 82 ? 22.985 0.295 -9.809 1.00 58.59 82 GLY A N 1
ATOM 614 C CA . GLY A 1 82 ? 23.949 -0.251 -10.775 1.00 58.59 82 GLY A CA 1
ATOM 615 C C . GLY A 1 82 ? 23.656 -1.674 -11.277 1.00 58.59 82 GLY A C 1
ATOM 616 O O . GLY A 1 82 ? 24.456 -2.240 -12.028 1.00 58.59 82 GLY A O 1
ATOM 617 N N . THR A 1 83 ? 22.508 -2.266 -10.932 1.00 63.44 83 THR A N 1
ATOM 618 C CA . THR A 1 83 ? 22.065 -3.524 -11.553 1.00 63.44 83 THR A CA 1
ATOM 619 C C . THR A 1 83 ? 21.843 -3.345 -13.060 1.00 63.44 83 THR A C 1
ATOM 621 O O . THR A 1 83 ? 21.157 -2.431 -13.509 1.00 63.44 83 THR A O 1
ATOM 624 N N . ARG A 1 84 ? 22.346 -4.289 -13.872 1.00 72.75 84 ARG A N 1
ATOM 625 C CA . ARG A 1 84 ? 22.086 -4.378 -15.329 1.00 72.75 84 ARG A CA 1
ATOM 626 C C . ARG A 1 84 ? 20.645 -4.804 -15.670 1.00 72.75 84 ARG A C 1
ATOM 628 O O . ARG A 1 84 ? 20.387 -5.285 -16.775 1.00 72.75 84 ARG A O 1
ATOM 635 N N . ALA A 1 85 ? 19.722 -4.674 -14.718 1.00 78.56 85 ALA A N 1
ATOM 636 C CA . ALA A 1 85 ? 18.327 -5.032 -14.888 1.00 78.56 85 ALA A CA 1
ATOM 637 C C . ALA A 1 85 ? 17.678 -4.148 -15.964 1.00 78.56 85 ALA A C 1
ATOM 639 O O . ALA A 1 85 ? 17.987 -2.963 -16.113 1.00 78.56 85 ALA A O 1
ATOM 640 N N . ARG A 1 86 ? 16.801 -4.768 -16.751 1.00 85.69 86 ARG A N 1
ATOM 641 C CA . ARG A 1 86 ? 16.087 -4.145 -17.861 1.00 85.69 86 ARG A CA 1
ATOM 642 C C . ARG A 1 86 ? 14.606 -4.132 -17.518 1.00 85.69 86 ARG A C 1
ATOM 644 O O . ARG A 1 86 ? 14.037 -5.180 -17.228 1.00 85.69 86 ARG A O 1
ATOM 651 N N . PHE A 1 87 ? 14.007 -2.951 -17.540 1.00 86.38 87 PHE A N 1
ATOM 652 C CA . PHE A 1 87 ? 12.631 -2.721 -17.112 1.00 86.38 87 PHE A CA 1
ATOM 653 C C . PHE A 1 87 ? 11.760 -2.337 -18.302 1.00 86.38 87 PHE A C 1
ATOM 655 O O . PHE A 1 87 ? 12.246 -1.794 -19.292 1.00 86.38 87 PHE A O 1
ATOM 662 N N . ARG A 1 88 ? 10.463 -2.621 -18.213 1.00 91.94 88 ARG A N 1
ATOM 663 C CA . ARG A 1 88 ? 9.484 -2.308 -19.255 1.00 91.94 88 ARG A CA 1
ATOM 664 C C . ARG A 1 88 ? 8.128 -2.063 -18.611 1.00 91.94 88 ARG A C 1
ATOM 666 O O . ARG A 1 88 ? 7.734 -2.823 -17.727 1.00 91.94 88 ARG A O 1
ATOM 673 N N . PHE A 1 89 ? 7.420 -1.031 -19.057 1.00 88.12 89 PHE A N 1
ATOM 674 C CA . PHE A 1 89 ? 6.038 -0.801 -18.643 1.00 88.12 89 PHE A CA 1
ATOM 675 C C . PHE A 1 89 ? 5.090 -1.735 -19.402 1.00 88.12 89 PHE A C 1
ATOM 677 O O . PHE A 1 89 ? 5.327 -2.086 -20.558 1.00 88.12 89 PHE A O 1
ATOM 684 N N . ALA A 1 90 ? 4.015 -2.166 -18.743 1.00 87.19 90 ALA A N 1
ATOM 685 C CA . ALA A 1 90 ? 3.018 -3.018 -19.377 1.00 87.19 90 ALA A CA 1
ATOM 686 C C . ALA A 1 90 ? 2.388 -2.299 -20.583 1.00 87.19 90 ALA A C 1
ATOM 688 O O . ALA A 1 90 ? 1.961 -1.154 -20.464 1.00 87.19 90 ALA A O 1
ATOM 689 N N . GLY A 1 91 ? 2.334 -2.979 -21.732 1.00 88.44 91 GLY A N 1
ATOM 690 C CA . GLY A 1 91 ? 1.811 -2.413 -22.980 1.00 88.44 91 GLY A CA 1
ATOM 691 C C . GLY A 1 91 ? 2.818 -1.597 -23.798 1.00 88.44 91 GLY A C 1
ATOM 692 O O . GLY A 1 91 ? 2.442 -1.065 -24.835 1.00 88.44 91 GLY A O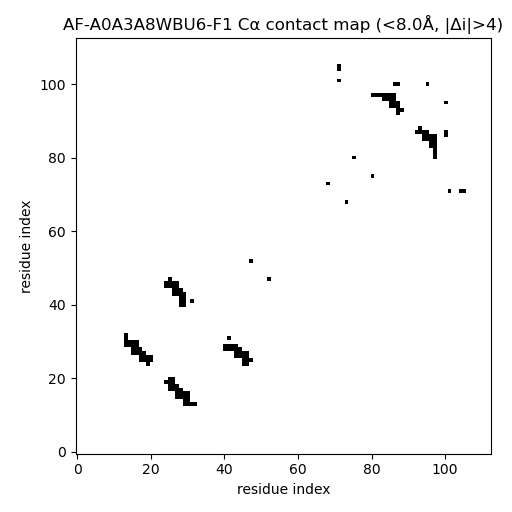 1
ATOM 693 N N . GLU A 1 92 ? 4.083 -1.515 -23.375 1.00 90.19 92 GLU A N 1
ATOM 694 C CA . GLU A 1 92 ? 5.146 -0.844 -24.129 1.00 90.19 92 GLU A CA 1
ATOM 695 C C . GLU A 1 92 ? 6.210 -1.832 -24.619 1.00 90.19 92 GLU A C 1
ATOM 697 O O . GLU A 1 92 ? 6.506 -2.834 -23.966 1.00 90.19 92 GLU A O 1
ATOM 702 N N . ASP A 1 93 ? 6.830 -1.514 -25.757 1.00 90.38 93 ASP A N 1
ATOM 703 C CA . ASP A 1 93 ? 7.969 -2.265 -26.308 1.00 90.38 93 ASP A CA 1
ATOM 704 C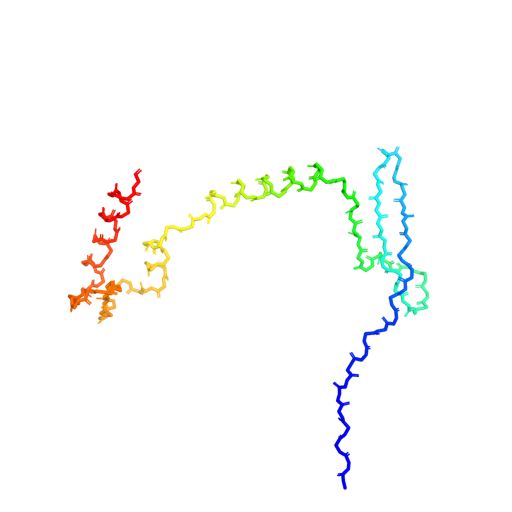 C . ASP A 1 93 ? 9.322 -1.689 -25.878 1.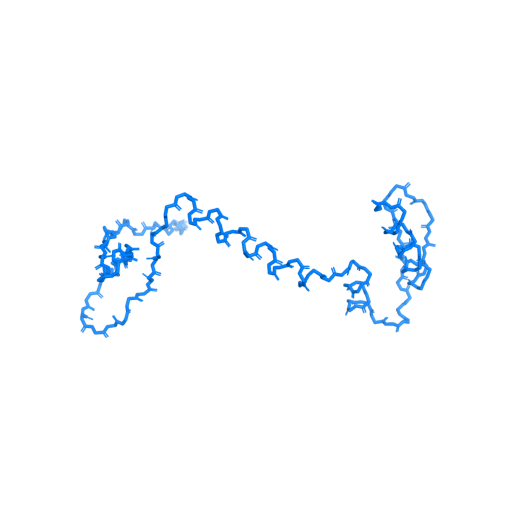00 90.38 93 ASP A C 1
ATOM 706 O O . ASP A 1 93 ? 10.360 -2.344 -25.995 1.00 90.38 93 ASP A O 1
ATOM 710 N N . LYS A 1 94 ? 9.329 -0.463 -25.345 1.00 92.75 94 LYS A N 1
ATOM 711 C CA . LYS A 1 94 ? 10.554 0.215 -24.932 1.00 92.75 94 LYS A CA 1
ATOM 712 C C . LYS A 1 94 ? 11.124 -0.416 -23.662 1.00 92.75 94 LYS A C 1
ATOM 714 O O . LYS A 1 94 ? 10.449 -0.521 -22.640 1.00 92.75 94 LYS A O 1
ATOM 719 N N . ILE A 1 95 ? 12.399 -0.788 -23.728 1.00 91.06 95 ILE A N 1
ATOM 720 C CA . ILE A 1 95 ? 13.162 -1.310 -22.595 1.00 91.06 95 ILE A CA 1
ATOM 721 C C . ILE A 1 95 ? 13.993 -0.180 -21.987 1.00 91.06 95 ILE A C 1
ATOM 723 O O . ILE A 1 95 ? 14.737 0.503 -22.688 1.00 91.06 95 ILE A O 1
ATOM 727 N N . TYR A 1 96 ? 13.890 -0.027 -20.674 1.00 89.62 96 TYR A N 1
ATOM 728 C CA . TYR A 1 96 ? 14.544 1.002 -19.879 1.00 89.62 96 TYR A CA 1
ATOM 729 C C . TYR A 1 96 ? 15.677 0.395 -19.047 1.00 89.62 96 TYR A C 1
ATOM 731 O O . TYR A 1 96 ? 15.571 -0.727 -18.537 1.00 89.62 96 TYR A O 1
ATOM 739 N N . THR A 1 97 ? 16.773 1.134 -18.895 1.00 88.81 97 THR A N 1
ATOM 740 C CA . THR A 1 97 ? 17.724 0.895 -17.799 1.00 88.81 97 THR A CA 1
ATOM 741 C C . THR A 1 97 ? 17.100 1.294 -16.460 1.00 88.81 97 THR A C 1
ATOM 743 O O . THR A 1 97 ? 16.070 1.967 -16.431 1.00 88.81 97 THR A O 1
ATOM 746 N N . PHE A 1 98 ? 17.709 0.886 -15.345 1.00 85.44 98 PHE A N 1
ATOM 747 C CA . PHE A 1 98 ? 17.220 1.219 -14.005 1.00 85.44 98 PHE A CA 1
ATOM 748 C C . PHE A 1 98 ? 17.001 2.733 -13.813 1.00 85.44 98 PHE A C 1
ATOM 750 O O . PHE A 1 98 ? 15.894 3.155 -13.482 1.00 85.44 98 PHE A O 1
ATOM 757 N N . ASP A 1 99 ? 18.009 3.556 -14.117 1.00 85.62 99 ASP A N 1
ATOM 758 C CA . ASP A 1 99 ? 17.935 5.012 -13.930 1.00 85.62 99 ASP A CA 1
ATOM 759 C C . ASP A 1 99 ? 16.874 5.669 -14.822 1.00 85.62 99 ASP A C 1
ATOM 761 O O . ASP A 1 99 ? 16.172 6.593 -14.404 1.00 85.62 99 ASP A O 1
ATOM 765 N N . GLU A 1 100 ? 16.738 5.196 -16.063 1.00 88.81 100 GLU A N 1
ATOM 766 C CA . GLU A 1 100 ? 15.713 5.683 -16.990 1.00 88.81 100 GLU A CA 1
ATOM 767 C C . GLU A 1 100 ? 14.311 5.285 -16.529 1.00 88.81 100 GLU A C 1
ATOM 769 O O . GLU A 1 100 ? 13.381 6.085 -16.625 1.00 88.81 100 GLU A O 1
ATOM 774 N N . TYR A 1 101 ? 14.163 4.067 -16.006 1.00 89.00 101 TYR A N 1
ATOM 775 C CA . TYR A 1 101 ? 12.894 3.552 -15.513 1.00 89.00 101 TYR A CA 1
ATOM 776 C C . TYR A 1 101 ? 12.404 4.339 -14.298 1.00 89.00 101 TYR A C 1
ATOM 778 O O . TYR A 1 101 ? 11.251 4.758 -14.280 1.00 89.00 101 TYR A O 1
ATOM 786 N N . ILE A 1 102 ? 13.279 4.616 -13.325 1.00 87.62 102 ILE A N 1
ATOM 787 C CA . ILE A 1 102 ? 12.941 5.426 -12.145 1.00 87.62 102 ILE A CA 1
ATOM 788 C C . ILE A 1 102 ? 12.511 6.842 -12.548 1.00 87.62 102 ILE A C 1
ATOM 790 O O . ILE A 1 102 ? 11.468 7.316 -12.100 1.00 87.62 102 ILE A O 1
ATOM 794 N N . LYS A 1 103 ? 13.258 7.503 -13.445 1.00 88.31 103 LYS A N 1
ATOM 795 C CA . LYS A 1 103 ? 12.903 8.848 -13.937 1.00 88.31 103 LYS A CA 1
ATOM 796 C C . LYS A 1 103 ? 11.546 8.870 -14.638 1.00 88.31 103 LYS A C 1
ATOM 798 O O . LYS A 1 103 ? 10.748 9.781 -14.416 1.00 88.31 103 LYS A O 1
ATOM 803 N N . GLU A 1 104 ? 11.287 7.882 -15.489 1.00 89.50 104 GLU A N 1
ATOM 804 C CA . GLU A 1 104 ? 10.024 7.776 -16.219 1.00 89.50 104 GLU A CA 1
ATOM 805 C C . GLU A 1 104 ? 8.853 7.451 -15.275 1.00 89.50 104 GLU A C 1
ATOM 807 O O . GLU A 1 104 ? 7.766 8.013 -15.418 1.00 89.50 104 GLU A O 1
ATOM 812 N N . LEU A 1 105 ? 9.083 6.614 -14.260 1.00 87.38 105 LEU A N 1
ATOM 813 C CA . LEU A 1 105 ? 8.099 6.271 -13.234 1.00 87.38 105 LEU A CA 1
ATOM 814 C C . LEU A 1 105 ? 7.718 7.492 -12.384 1.00 87.38 105 LEU A C 1
ATOM 816 O O . LEU A 1 105 ? 6.529 7.760 -12.199 1.00 87.38 105 LEU A O 1
ATOM 820 N N . ASP A 1 106 ? 8.700 8.283 -11.943 1.00 85.88 106 ASP A N 1
ATOM 821 C CA . ASP A 1 106 ? 8.460 9.517 -11.187 1.00 85.88 106 ASP A CA 1
ATOM 822 C C . ASP A 1 106 ? 7.701 10.561 -12.030 1.00 85.88 106 ASP A C 1
ATOM 824 O O . ASP A 1 106 ? 6.814 11.253 -11.521 1.00 85.88 106 ASP A O 1
ATOM 828 N N . LYS A 1 107 ? 7.998 10.657 -13.335 1.00 88.19 107 LYS A N 1
ATOM 829 C CA . LYS A 1 107 ? 7.281 11.537 -14.273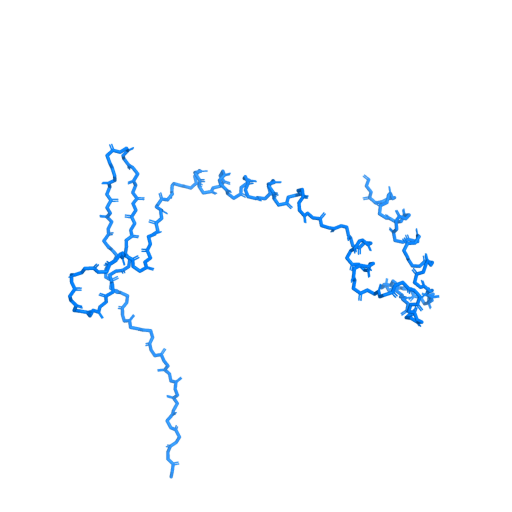 1.00 88.19 107 LYS A CA 1
ATOM 830 C C . LYS A 1 107 ? 5.815 11.125 -14.434 1.00 88.19 107 LYS A C 1
ATOM 832 O O . LYS A 1 107 ? 4.932 11.974 -14.362 1.00 88.19 107 LYS A O 1
ATOM 837 N N . ARG A 1 108 ? 5.539 9.832 -14.629 1.00 84.50 108 ARG A N 1
ATOM 838 C CA . ARG A 1 108 ? 4.166 9.313 -14.782 1.00 84.50 108 ARG A CA 1
ATOM 839 C C . ARG A 1 108 ? 3.352 9.424 -13.500 1.00 84.50 108 ARG A C 1
ATOM 841 O O . ARG A 1 108 ? 2.166 9.724 -13.568 1.00 84.50 108 ARG A O 1
ATOM 848 N N . SER A 1 109 ? 3.990 9.226 -12.348 1.00 80.06 109 SER A N 1
ATOM 849 C CA . SER A 1 109 ? 3.357 9.393 -11.036 1.00 80.06 109 SER A CA 1
ATOM 850 C C . SER A 1 109 ? 2.809 10.814 -10.841 1.00 80.06 109 SER A C 1
ATOM 852 O O . SER A 1 109 ? 1.694 10.985 -10.363 1.00 80.06 109 SER A O 1
ATOM 854 N N . LYS A 1 110 ? 3.547 11.837 -11.295 1.00 76.38 110 LYS A N 1
ATOM 855 C CA . LYS A 1 110 ? 3.127 13.248 -11.211 1.00 76.38 110 LYS A CA 1
ATOM 856 C C . LYS A 1 110 ? 2.053 13.649 -12.224 1.00 76.38 110 LYS A C 1
ATOM 858 O O . LYS A 1 110 ? 1.338 14.606 -11.975 1.00 76.38 110 LYS A O 1
ATOM 863 N N . ASN A 1 111 ? 1.955 12.947 -13.352 1.00 70.44 111 ASN A N 1
ATOM 864 C CA . ASN A 1 111 ? 0.994 13.262 -14.416 1.00 70.44 111 ASN A CA 1
ATOM 865 C C . ASN A 1 111 ? -0.369 12.570 -14.239 1.00 70.44 111 ASN A C 1
ATOM 867 O O . ASN A 1 111 ? -1.306 12.903 -14.955 1.00 70.44 111 ASN A O 1
ATOM 871 N N . ASN A 1 112 ? -0.461 11.591 -13.335 1.00 57.88 112 ASN A N 1
ATOM 872 C CA . ASN A 1 112 ? -1.687 10.847 -13.025 1.00 57.88 112 ASN A CA 1
ATOM 873 C C . ASN A 1 112 ? -2.322 11.265 -11.681 1.00 57.88 112 ASN A C 1
ATOM 875 O O . ASN A 1 112 ? -3.246 10.593 -11.220 1.00 57.88 112 ASN A O 1
ATOM 879 N N . ALA A 1 113 ? -1.800 12.319 -11.047 1.00 46.41 113 ALA A N 1
ATOM 880 C CA . ALA A 1 113 ? -2.359 12.962 -9.857 1.00 46.41 113 ALA A CA 1
ATOM 881 C C . ALA A 1 113 ? -3.110 14.235 -10.263 1.00 46.41 113 ALA A C 1
ATOM 883 O O . ALA A 1 113 ? -4.157 14.508 -9.637 1.00 46.41 113 ALA A O 1
#

Foldseek 3Di:
DDDDDPPVPDPDFADWDWDADPVRWIWTARDDPDDDPDDDGPDIGTDDDPVRVVVVVVVVVVVCVVVDDDPLRVCPVVDPPPDQDWDDDPPDPDIDGNVRVSVVSVVVVVVVD

Radius of gyration: 25.94 Å; Cα contacts (8 Å, |Δi|>4): 78; chains: 1; bounding box: 44×63×62 Å

Secondary structure (DSSP, 8-state):
--------PPP--PPPEEEE-TTS-EEEE----SS-TTSPPS-EEEP--HHHHHHHHHHHHHHHHTT---HHHHHHHHS-TT----B--TT----B-HHHHHHHHHHHHHH--